Protein AF-A0A6P1M8R4-F1 (afdb_monomer)

pLDDT: mean 73.44, std 9.78, range [50.56, 86.88]

Sequence (73 aa):
MAVKDRSDRTNIKELLTSEGYVVDADSDNAIEAILECEKEVPDILLIDLDLPLLDGIRTIHYITEHKLAGLSL

Mean predicted aligned error: 7.25 Å

Radius of gyration: 11.4 Å; Cα contacts (8 Å, |Δi|>4): 95; chains: 1; bounding box: 24×29×22 Å

Organism: NCBI:txid2697030

Foldseek 3Di:
DEEDDPPCVVVVCVVCVVVVHDDPDYDPALVSVLVVLVVPQEQEYHYDCPRPPHNSVVSLVVCVVVVSYNDYD

Solvent-accessible surface area (backbone atoms only — not comparable to full-atom values): 4253 Å² total; per-residue (Å²): 50,45,36,54,65,87,82,62,42,63,61,53,52,52,50,41,44,75,74,71,46,81,76,87,43,80,24,94,46,66,68,56,41,50,54,47,22,72,77,50,64,33,64,46,37,42,61,44,69,82,44,86,98,46,65,37,66,60,47,52,49,53,34,61,77,68,61,31,42,73,37,83,104

Secondary structure (DSSP, 8-state):
-EE--TTTHHHHHHHHHHTT-----EESSHHHHHHHHHHS--SEEEE-TT-TT--HHHHHHHHHHTT--SEE-

Nearest PDB structures (foldseek):
  6ww6-assembly1_A  TM=9.297E-01  e=5.607E-04  Enterococcus faecalis
  3f6c-assembly3_B  TM=8.747E-01  e=1.809E-02  Escherichia coli K-12
  3cg4-assembly1_A  TM=8.533E-01  e=2.560E-02  Methanospirillum hungatei JF-1
  4kfc-assembly1_B  TM=9.099E-01  e=8.943E-02  Escherichia coli K-12
  3cfy-assembly1_A  TM=8.173E-01  e=1.559E-01  Vibrio parahaemolyticus RIMD 2210633

InterPro domains:
  IPR001789 Signal transduction response regulator, receiver domain [PF00072] (8-67)
  IPR001789 Signal transduction response regulator, receiver domain [PS50110] (1-73)
  IPR011006 CheY-like superfamily [SSF52172] (5-65)

Structure (mmCIF, N/CA/C/O backbone):
data_AF-A0A6P1M8R4-F1
#
_entry.id   AF-A0A6P1M8R4-F1
#
loop_
_atom_site.group_PDB
_atom_site.id
_atom_site.type_symbol
_atom_site.label_atom_id
_atom_site.label_alt_id
_atom_site.label_comp_id
_atom_site.label_asym_id
_atom_site.label_entity_id
_atom_site.label_seq_id
_atom_site.pdbx_PDB_ins_code
_atom_site.Cartn_x
_atom_site.Cartn_y
_atom_site.Cartn_z
_atom_site.occupancy
_atom_site.B_iso_or_equiv
_atom_site.auth_seq_id
_atom_site.auth_comp_id
_atom_site.auth_asym_id
_atom_site.auth_atom_id
_atom_site.pdbx_PDB_model_num
ATOM 1 N N . MET A 1 1 ? -2.741 -2.003 3.493 1.00 65.00 1 MET A N 1
ATOM 2 C CA . MET A 1 1 ? -1.292 -1.804 3.256 1.00 65.00 1 MET A CA 1
ATOM 3 C C . MET A 1 1 ? -1.090 -0.867 2.073 1.00 65.00 1 MET A C 1
ATOM 5 O O . MET A 1 1 ? -1.831 -1.005 1.103 1.00 65.00 1 MET A O 1
ATOM 9 N N . ALA A 1 2 ? -0.145 0.077 2.145 1.00 59.38 2 ALA A N 1
ATOM 10 C CA . ALA A 1 2 ? 0.114 1.045 1.073 1.00 59.38 2 ALA A CA 1
ATOM 11 C C . ALA A 1 2 ? 1.584 1.021 0.611 1.00 59.38 2 ALA A C 1
ATOM 13 O O . ALA A 1 2 ? 2.505 1.030 1.426 1.00 59.38 2 ALA A O 1
ATOM 14 N N . VAL A 1 3 ? 1.802 1.012 -0.706 1.00 58.81 3 VAL A N 1
ATOM 15 C CA . VAL A 1 3 ? 3.126 1.025 -1.348 1.00 58.81 3 VAL A CA 1
ATOM 16 C C . VAL A 1 3 ? 3.190 2.248 -2.265 1.00 58.81 3 VAL A C 1
ATOM 18 O O . VAL A 1 3 ? 2.622 2.229 -3.356 1.00 58.81 3 VAL A O 1
ATOM 21 N N . LYS A 1 4 ? 3.817 3.342 -1.811 1.00 60.91 4 LYS A N 1
ATOM 22 C CA . LYS A 1 4 ? 3.930 4.606 -2.569 1.00 60.91 4 LYS A CA 1
ATOM 23 C C . LYS A 1 4 ? 5.181 5.413 -2.183 1.00 60.91 4 LYS A C 1
ATOM 25 O O . LYS A 1 4 ? 5.699 5.250 -1.081 1.00 60.91 4 LYS A O 1
ATOM 30 N N . ASP A 1 5 ? 5.640 6.301 -3.074 1.00 55.25 5 ASP A N 1
ATOM 31 C CA . ASP A 1 5 ? 6.736 7.254 -2.830 1.00 55.25 5 ASP A CA 1
ATOM 32 C C . ASP A 1 5 ? 6.517 8.116 -1.567 1.00 55.25 5 ASP A C 1
ATOM 34 O O . ASP A 1 5 ? 5.396 8.513 -1.231 1.00 55.25 5 ASP A O 1
ATOM 38 N N . ARG A 1 6 ? 7.620 8.421 -0.868 1.00 55.66 6 ARG A N 1
ATOM 39 C CA . ARG A 1 6 ? 7.670 9.013 0.482 1.00 55.66 6 ARG A CA 1
ATOM 40 C C . ARG A 1 6 ? 6.834 10.280 0.688 1.00 55.66 6 ARG A C 1
ATOM 42 O O . ARG A 1 6 ? 6.475 10.548 1.834 1.00 55.66 6 ARG A O 1
ATOM 49 N N . SER A 1 7 ? 6.550 11.048 -0.361 1.00 56.75 7 SER A N 1
ATOM 50 C CA . SER A 1 7 ? 5.922 12.374 -0.246 1.00 56.75 7 SER A CA 1
ATOM 51 C C . SER A 1 7 ? 4.387 12.330 -0.202 1.00 56.75 7 SER A C 1
ATOM 53 O O . SER A 1 7 ? 3.775 13.144 0.483 1.00 56.75 7 SER A O 1
ATOM 55 N N . ASP A 1 8 ? 3.763 11.349 -0.861 1.00 60.62 8 ASP A N 1
ATOM 56 C CA . ASP A 1 8 ? 2.297 11.235 -0.959 1.00 60.62 8 ASP A CA 1
ATOM 57 C C . ASP A 1 8 ? 1.684 10.305 0.102 1.00 60.62 8 ASP A C 1
ATOM 59 O O . ASP A 1 8 ? 0.467 10.298 0.312 1.00 60.62 8 ASP A O 1
ATOM 63 N N . ARG A 1 9 ? 2.516 9.517 0.792 1.00 64.50 9 ARG A N 1
ATOM 64 C CA . ARG A 1 9 ? 2.063 8.510 1.765 1.00 64.50 9 ARG A CA 1
ATOM 65 C C . ARG A 1 9 ? 1.351 9.085 2.979 1.00 64.50 9 ARG A C 1
ATOM 67 O O . ARG A 1 9 ? 0.370 8.501 3.428 1.00 64.50 9 ARG A O 1
ATOM 74 N N . THR A 1 10 ? 1.832 10.204 3.519 1.00 66.62 10 THR A N 1
ATOM 75 C CA . THR A 1 10 ? 1.279 10.773 4.758 1.0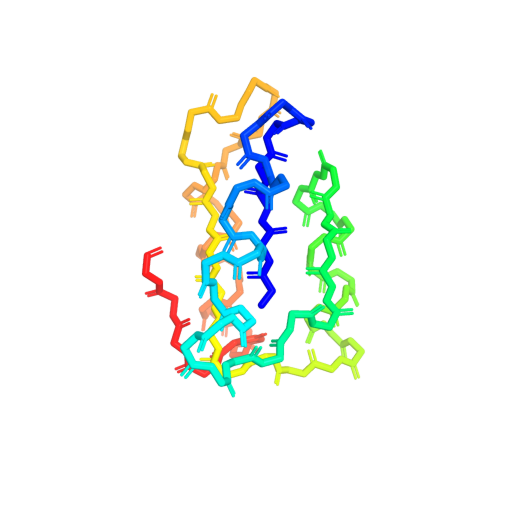0 66.62 10 THR A CA 1
ATOM 76 C C . THR A 1 10 ? -0.184 11.163 4.571 1.00 66.62 10 THR A C 1
ATOM 78 O O . THR A 1 10 ? -1.020 10.804 5.393 1.00 66.62 10 THR A O 1
ATOM 81 N N . ASN A 1 11 ? -0.518 11.774 3.431 1.00 71.50 11 ASN A N 1
ATOM 82 C CA . ASN A 1 11 ? -1.884 12.202 3.133 1.00 71.50 11 ASN A CA 1
ATOM 83 C C . ASN A 1 11 ? -2.839 11.013 2.967 1.00 71.50 11 ASN A C 1
ATOM 85 O O . ASN A 1 11 ? -3.961 11.052 3.461 1.00 71.50 11 ASN A O 1
ATOM 89 N N . ILE A 1 12 ? -2.402 9.947 2.287 1.00 72.81 12 ILE A N 1
ATOM 90 C CA . ILE A 1 12 ? -3.230 8.749 2.086 1.00 72.81 12 ILE A CA 1
ATOM 91 C C . ILE A 1 12 ? -3.450 8.029 3.415 1.00 72.81 12 ILE A C 1
ATOM 93 O O . ILE A 1 12 ? -4.568 7.616 3.712 1.00 72.81 12 ILE A O 1
ATOM 97 N N . LYS A 1 13 ? -2.405 7.910 4.237 1.00 74.94 13 LYS A N 1
ATOM 98 C CA . LYS A 1 13 ? -2.507 7.273 5.548 1.00 74.94 13 LYS A CA 1
ATOM 99 C C . LYS A 1 13 ? -3.436 8.046 6.477 1.00 74.94 13 LYS A C 1
ATOM 101 O O . LYS A 1 13 ? -4.298 7.435 7.103 1.00 74.94 13 LYS A O 1
ATOM 106 N N . GLU A 1 14 ? -3.297 9.367 6.543 1.00 77.75 14 GLU A N 1
ATOM 107 C CA . GLU A 1 14 ? -4.176 10.228 7.341 1.00 77.75 14 GLU A CA 1
ATOM 108 C C . GLU A 1 14 ? -5.628 10.148 6.865 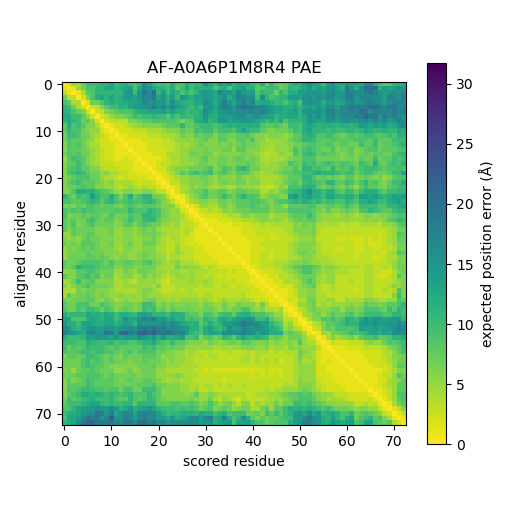1.00 77.75 14 GLU A C 1
ATOM 110 O O . GLU A 1 14 ? -6.521 9.976 7.692 1.00 77.75 14 GLU A O 1
ATOM 115 N N . LEU A 1 15 ? -5.861 10.176 5.549 1.00 80.81 15 LEU A N 1
ATOM 116 C CA . LEU A 1 15 ? -7.193 10.022 4.969 1.00 80.81 15 LEU A CA 1
ATOM 117 C C . LEU A 1 15 ? -7.811 8.668 5.338 1.00 80.81 15 LEU A C 1
ATOM 119 O O . LEU A 1 15 ? -8.897 8.624 5.908 1.00 80.81 15 LEU A O 1
ATOM 123 N N . LEU A 1 16 ? -7.110 7.563 5.078 1.00 78.69 16 LEU A N 1
ATOM 12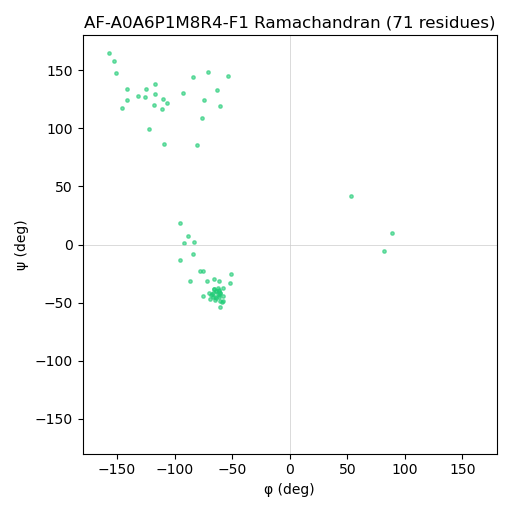4 C CA . LEU A 1 16 ? -7.605 6.215 5.374 1.00 78.69 16 LEU A CA 1
ATOM 125 C C . LEU A 1 16 ? -7.865 6.024 6.871 1.00 78.69 16 LEU A C 1
ATOM 127 O O . LEU A 1 16 ? -8.904 5.489 7.249 1.00 78.69 16 LEU A O 1
ATOM 131 N N . THR A 1 17 ? -6.969 6.528 7.721 1.00 81.44 17 THR A N 1
ATOM 132 C CA . THR A 1 17 ? -7.142 6.465 9.177 1.00 81.44 17 THR A CA 1
ATOM 133 C C . THR A 1 17 ? -8.334 7.307 9.633 1.00 81.44 17 THR A C 1
ATOM 135 O O . THR A 1 17 ? -9.079 6.880 10.512 1.00 81.44 17 THR A O 1
ATOM 138 N N . SER A 1 18 ? -8.565 8.476 9.021 1.00 82.69 18 SER A N 1
ATOM 139 C CA . SER A 1 18 ? -9.737 9.310 9.326 1.00 82.69 18 SER A CA 1
ATOM 140 C C . SER A 1 18 ? -11.062 8.660 8.926 1.00 82.69 18 SER A C 1
ATOM 142 O O . SER A 1 18 ? -12.062 8.851 9.612 1.00 82.69 18 SER A O 1
ATOM 144 N N . GLU A 1 19 ? -11.049 7.827 7.884 1.00 82.62 19 GLU A N 1
ATOM 145 C CA . GLU A 1 19 ? -12.198 7.031 7.438 1.00 82.62 19 GLU A CA 1
ATOM 146 C C . GLU A 1 19 ? -12.351 5.711 8.227 1.00 82.62 19 GLU A C 1
ATOM 148 O O . GLU A 1 19 ? -13.257 4.923 7.960 1.00 82.62 19 GLU A O 1
ATOM 153 N N . GLY A 1 20 ? -11.489 5.465 9.223 1.00 80.19 20 GLY A N 1
ATOM 154 C CA . GLY A 1 20 ? -11.564 4.309 10.121 1.00 80.19 20 GLY A CA 1
ATOM 155 C C . GLY A 1 20 ? -10.832 3.055 9.637 1.00 80.19 20 GLY A C 1
ATOM 156 O O . GLY A 1 20 ? -10.989 1.997 10.246 1.00 80.19 20 GLY A O 1
ATOM 157 N N . TYR A 1 21 ? -10.026 3.151 8.578 1.00 79.69 21 TYR A N 1
ATOM 158 C CA . TYR A 1 21 ? -9.171 2.055 8.122 1.00 79.69 21 TYR A CA 1
ATOM 159 C C . TYR A 1 21 ? -7.852 2.020 8.898 1.00 79.69 21 TYR A C 1
ATOM 161 O O . TYR A 1 21 ? -7.262 3.054 9.209 1.00 79.69 21 TYR A O 1
ATOM 169 N N . VAL A 1 22 ? -7.353 0.814 9.164 1.00 73.56 22 VAL A N 1
ATOM 170 C CA . VAL A 1 22 ? -6.034 0.601 9.767 1.00 73.56 22 VAL A CA 1
ATOM 171 C C . VAL A 1 22 ? -5.003 0.407 8.655 1.00 73.56 22 VAL A C 1
ATOM 173 O O . VAL A 1 22 ? -5.205 -0.370 7.721 1.00 73.56 22 VAL A O 1
ATOM 176 N N . VAL A 1 23 ? -3.895 1.143 8.732 1.00 74.50 23 VAL A N 1
ATOM 177 C CA . VAL A 1 23 ? -2.779 1.040 7.782 1.00 74.50 23 VAL A CA 1
ATOM 178 C C . VAL A 1 23 ? -1.598 0.378 8.496 1.00 74.50 23 VAL A C 1
ATOM 180 O O . VAL A 1 23 ? -0.747 1.073 9.054 1.00 74.50 23 VAL A O 1
ATOM 183 N N . ASP A 1 24 ? -1.582 -0.961 8.490 1.00 66.44 24 ASP A N 1
ATOM 184 C CA . ASP A 1 24 ? -0.630 -1.785 9.265 1.00 66.44 24 ASP A CA 1
ATOM 185 C C . ASP A 1 24 ? 0.775 -1.893 8.666 1.00 66.44 24 ASP A C 1
ATOM 187 O O . ASP A 1 24 ? 1.741 -2.117 9.390 1.00 66.44 24 ASP A O 1
ATOM 191 N N . ALA A 1 25 ? 0.921 -1.670 7.361 1.00 63.19 25 ALA A N 1
ATOM 192 C CA . ALA A 1 25 ? 2.220 -1.711 6.705 1.00 63.19 25 ALA A CA 1
ATOM 193 C C . ALA A 1 25 ? 2.339 -0.617 5.637 1.00 63.19 25 ALA A C 1
ATOM 195 O O . ALA A 1 25 ? 1.431 -0.400 4.821 1.00 63.19 25 ALA A O 1
ATOM 196 N N . ASP A 1 26 ? 3.481 0.067 5.688 1.00 66.31 26 ASP A N 1
ATOM 197 C CA . ASP A 1 26 ? 3.983 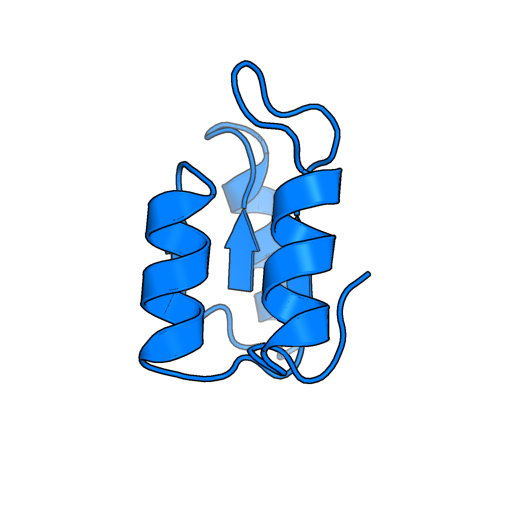0.995 4.682 1.00 66.31 26 ASP A CA 1
ATOM 198 C C . ASP A 1 26 ? 5.296 0.412 4.164 1.00 66.31 26 ASP A C 1
ATOM 200 O O . ASP A 1 26 ? 6.232 0.226 4.941 1.00 66.31 26 ASP A O 1
ATOM 204 N N . SER A 1 27 ? 5.367 0.129 2.867 1.00 68.94 27 SER A N 1
ATOM 205 C CA . SER A 1 27 ? 6.567 -0.436 2.244 1.00 68.94 27 SER A CA 1
ATOM 206 C C . SER A 1 27 ? 7.133 0.530 1.213 1.00 68.94 27 SER A C 1
ATOM 208 O O . SER A 1 27 ? 6.388 1.131 0.437 1.00 68.94 27 SER A O 1
ATOM 210 N N . ASP A 1 28 ? 8.458 0.668 1.187 1.00 67.25 28 ASP A N 1
ATOM 211 C CA . ASP A 1 28 ? 9.159 1.527 0.223 1.00 67.25 28 ASP A CA 1
ATOM 212 C C . ASP A 1 28 ? 9.395 0.799 -1.125 1.00 67.25 28 ASP A C 1
ATOM 214 O O . ASP A 1 28 ? 9.861 1.403 -2.090 1.00 67.25 28 ASP A O 1
ATOM 218 N N . ASN A 1 29 ? 9.108 -0.510 -1.213 1.00 71.12 29 ASN A N 1
ATOM 219 C CA . ASN A 1 29 ? 9.312 -1.340 -2.410 1.00 71.12 29 ASN A CA 1
ATOM 220 C C . ASN A 1 29 ? 8.417 -2.608 -2.430 1.00 71.12 29 ASN A C 1
ATOM 222 O O . ASN A 1 29 ? 7.895 -3.016 -1.394 1.00 71.12 29 ASN A O 1
ATOM 226 N N . ALA A 1 30 ? 8.281 -3.269 -3.595 1.00 71.88 30 ALA A N 1
ATOM 227 C CA . ALA A 1 30 ? 7.484 -4.504 -3.754 1.00 71.88 30 ALA A CA 1
ATOM 228 C C . ALA A 1 30 ? 7.923 -5.644 -2.844 1.00 71.88 30 ALA A C 1
ATOM 230 O O . ALA A 1 30 ? 7.095 -6.448 -2.442 1.00 71.88 30 ALA A O 1
ATOM 231 N N . ILE A 1 31 ? 9.228 -5.792 -2.615 1.00 79.19 31 ILE A N 1
ATOM 232 C CA . ILE A 1 31 ? 9.753 -6.960 -1.906 1.00 79.19 31 ILE A CA 1
ATOM 233 C C . ILE A 1 31 ? 9.313 -6.882 -0.450 1.00 79.19 31 ILE A C 1
ATOM 235 O O . ILE A 1 31 ? 8.790 -7.847 0.091 1.00 79.19 31 ILE A O 1
ATOM 239 N N . GLU A 1 32 ? 9.474 -5.711 0.157 1.00 79.50 32 GLU A N 1
ATOM 240 C CA . GLU A 1 32 ? 8.971 -5.423 1.493 1.00 79.50 32 GLU A CA 1
ATOM 241 C C . GLU A 1 32 ? 7.446 -5.560 1.550 1.00 79.50 32 GLU A C 1
ATOM 243 O O . GLU A 1 32 ? 6.937 -6.201 2.461 1.00 79.50 32 GLU A O 1
ATOM 248 N N . ALA A 1 33 ? 6.732 -5.075 0.529 1.00 79.06 33 ALA A N 1
ATOM 249 C CA . ALA A 1 33 ? 5.286 -5.235 0.433 1.00 79.06 33 ALA A CA 1
ATOM 250 C C . ALA A 1 33 ? 4.857 -6.711 0.439 1.00 79.06 33 ALA A C 1
ATOM 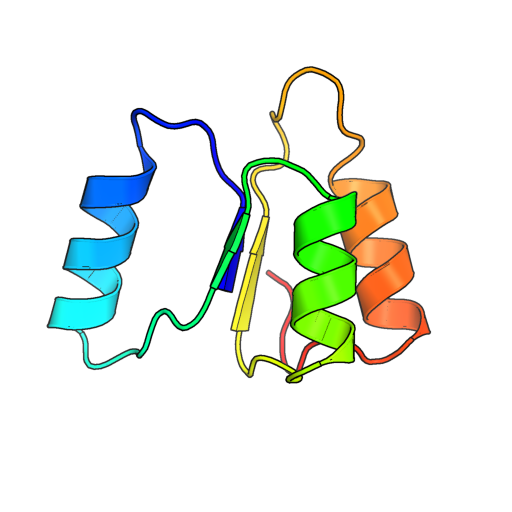252 O O . ALA A 1 33 ? 3.991 -7.111 1.210 1.00 79.06 33 ALA A O 1
ATOM 253 N N . ILE A 1 34 ? 5.495 -7.540 -0.387 1.00 81.50 34 ILE A N 1
ATOM 254 C CA . ILE A 1 34 ? 5.230 -8.979 -0.447 1.00 81.50 34 ILE A CA 1
ATOM 255 C C . ILE A 1 34 ? 5.535 -9.637 0.901 1.00 81.50 34 ILE A C 1
ATOM 257 O O . ILE A 1 34 ? 4.716 -10.409 1.388 1.00 81.50 34 ILE A O 1
ATOM 261 N N . LEU A 1 35 ? 6.673 -9.312 1.521 1.00 83.75 35 LEU A N 1
ATOM 262 C CA . LEU A 1 35 ? 7.058 -9.870 2.819 1.00 83.75 35 LEU A CA 1
ATOM 263 C C . LEU A 1 35 ? 6.061 -9.512 3.926 1.00 83.75 35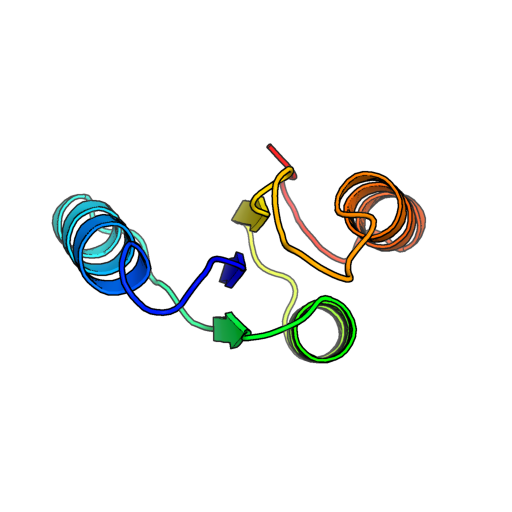 LEU A C 1
ATOM 265 O O . LEU A 1 35 ? 5.775 -10.353 4.772 1.00 83.75 35 LEU A O 1
ATOM 269 N N . GLU A 1 36 ? 5.540 -8.285 3.943 1.00 83.31 36 GLU A N 1
ATOM 270 C CA . GLU A 1 36 ? 4.505 -7.886 4.900 1.00 83.31 36 GLU A CA 1
ATOM 271 C C . GLU A 1 36 ? 3.181 -8.606 4.617 1.00 83.31 36 GLU A C 1
ATOM 273 O O . GLU A 1 36 ? 2.599 -9.172 5.538 1.00 83.31 36 GLU A O 1
ATOM 278 N N . CYS A 1 37 ? 2.767 -8.715 3.351 1.00 83.19 37 CYS A N 1
ATOM 279 C CA . CYS A 1 37 ? 1.585 -9.493 2.972 1.00 83.19 37 CYS A CA 1
ATOM 280 C C . CYS A 1 37 ? 1.696 -10.994 3.310 1.00 83.19 37 CYS A C 1
ATOM 282 O O . CYS A 1 37 ? 0.689 -11.644 3.589 1.00 83.19 37 CYS A O 1
ATOM 284 N N . GLU A 1 38 ? 2.904 -11.565 3.278 1.00 84.19 38 GLU A N 1
ATOM 285 C CA . GLU A 1 38 ? 3.163 -12.950 3.697 1.00 84.19 38 GLU A CA 1
ATOM 286 C C . GLU A 1 38 ? 3.083 -13.132 5.219 1.00 84.19 38 GLU A C 1
ATOM 288 O O . GLU A 1 38 ? 2.700 -14.207 5.686 1.00 84.19 38 GLU A O 1
ATOM 293 N N . LYS A 1 39 ? 3.438 -12.106 6.003 1.00 84.69 39 LYS A N 1
ATOM 294 C CA . LYS A 1 39 ? 3.310 -12.133 7.470 1.00 84.69 39 LYS A CA 1
ATOM 295 C C . LYS A 1 39 ? 1.862 -11.956 7.905 1.00 84.69 39 LYS A C 1
ATOM 297 O O . LYS A 1 39 ? 1.403 -12.662 8.801 1.00 84.69 39 LYS A O 1
ATOM 302 N N . GLU A 1 40 ? 1.170 -11.010 7.285 1.00 82.44 40 GLU A N 1
ATOM 303 C CA . GLU A 1 40 ? -0.197 -10.641 7.610 1.00 82.44 40 GLU A CA 1
ATOM 304 C C . GLU A 1 40 ? -0.922 -10.243 6.329 1.00 82.44 40 GLU A C 1
ATOM 306 O O . GLU A 1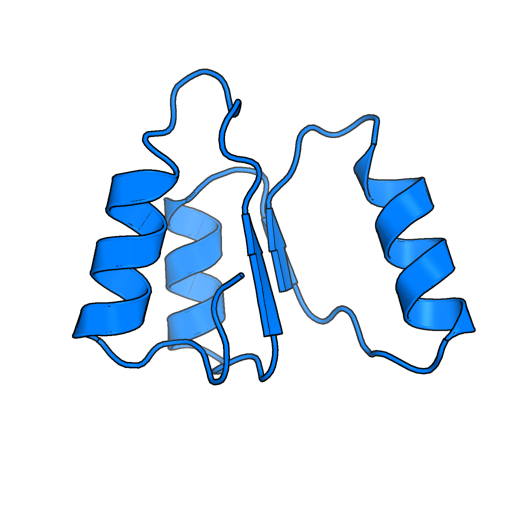 40 ? -0.538 -9.295 5.653 1.00 82.44 40 GLU A O 1
ATOM 311 N N . VAL A 1 41 ? -1.968 -10.993 5.979 1.00 82.94 41 VAL A N 1
ATOM 312 C CA . VAL A 1 41 ? -2.719 -10.780 4.739 1.00 82.94 41 VAL A CA 1
ATOM 313 C C . VAL A 1 41 ? -3.623 -9.558 4.919 1.00 82.94 41 VAL A C 1
ATOM 315 O O . VAL A 1 41 ? -4.610 -9.657 5.652 1.00 82.94 41 VAL A O 1
ATOM 318 N N . PRO A 1 42 ? -3.345 -8.413 4.266 1.00 82.50 42 PRO A N 1
ATOM 319 C CA . PRO A 1 42 ? -4.195 -7.243 4.388 1.00 82.50 42 PRO A CA 1
ATOM 320 C C . PRO A 1 42 ? -5.530 -7.453 3.670 1.00 82.50 42 PRO A C 1
ATOM 322 O O . PRO A 1 42 ? -5.595 -8.065 2.600 1.00 82.50 42 PRO A O 1
ATOM 325 N N . ASP A 1 43 ? -6.588 -6.833 4.192 1.00 79.06 43 ASP A N 1
ATOM 326 C CA . ASP A 1 43 ? -7.881 -6.779 3.503 1.00 79.06 43 ASP A CA 1
ATOM 327 C C . ASP A 1 43 ? -7.804 -5.958 2.211 1.00 79.06 43 ASP A C 1
ATOM 329 O O . ASP A 1 43 ? -8.413 -6.316 1.205 1.00 79.06 43 ASP A O 1
ATOM 333 N N . ILE A 1 44 ? -7.038 -4.860 2.230 1.00 78.69 44 ILE A N 1
ATOM 334 C CA . ILE A 1 44 ? -6.865 -3.945 1.097 1.00 78.69 44 ILE A CA 1
ATOM 335 C C . ILE A 1 44 ? -5.379 -3.660 0.876 1.00 78.69 44 ILE A C 1
ATOM 337 O O . ILE A 1 44 ? -4.660 -3.217 1.785 1.00 78.69 44 ILE A O 1
ATOM 341 N N . LEU A 1 45 ? -4.943 -3.861 -0.365 1.00 80.00 45 LEU A N 1
ATOM 342 C CA . LEU A 1 45 ? -3.622 -3.503 -0.862 1.00 80.00 45 LEU A CA 1
ATOM 343 C C . LEU A 1 45 ? -3.722 -2.333 -1.848 1.00 80.00 45 LEU A C 1
ATOM 345 O O . LEU A 1 45 ? -4.433 -2.417 -2.846 1.00 80.00 45 LEU A O 1
ATOM 349 N N . LEU A 1 46 ? -2.971 -1.267 -1.572 1.00 76.44 46 LEU A N 1
ATOM 350 C CA . LEU A 1 46 ? -2.782 -0.119 -2.457 1.00 76.44 46 LEU A CA 1
ATOM 351 C C . LEU A 1 46 ? -1.340 -0.118 -2.970 1.00 76.44 46 LEU A C 1
ATOM 353 O O . LEU A 1 46 ? -0.409 0.032 -2.179 1.00 76.44 46 LEU A O 1
ATOM 357 N N . ILE A 1 47 ? -1.160 -0.266 -4.282 1.00 76.19 47 ILE A N 1
ATOM 358 C CA . ILE A 1 47 ? 0.140 -0.185 -4.959 1.00 76.19 47 ILE A CA 1
ATOM 359 C C . ILE A 1 47 ? 0.118 0.988 -5.935 1.00 76.19 47 ILE A C 1
ATOM 361 O O . ILE A 1 47 ? -0.781 1.099 -6.763 1.00 76.19 47 ILE A O 1
ATOM 365 N N . ASP A 1 48 ? 1.126 1.852 -5.857 1.00 73.56 48 ASP A N 1
ATOM 366 C CA . ASP A 1 48 ? 1.359 2.860 -6.883 1.00 73.56 48 ASP A CA 1
ATOM 367 C C . ASP A 1 48 ? 1.948 2.201 -8.145 1.00 73.56 48 ASP A C 1
ATOM 369 O O . ASP A 1 48 ? 2.958 1.492 -8.096 1.00 73.56 48 ASP A O 1
ATOM 373 N N . LEU A 1 49 ? 1.279 2.399 -9.281 1.00 68.62 49 LEU A N 1
ATOM 374 C CA . LEU A 1 49 ? 1.675 1.833 -10.571 1.00 68.62 49 LEU A CA 1
ATOM 375 C C . LEU A 1 49 ? 2.881 2.563 -11.179 1.00 68.62 49 LEU A C 1
ATOM 377 O O . LEU A 1 49 ? 3.597 1.965 -11.979 1.00 68.62 49 LEU A O 1
ATOM 381 N N . ASP A 1 50 ? 3.122 3.814 -10.777 1.00 64.62 50 ASP A N 1
ATOM 382 C CA . ASP A 1 50 ? 4.188 4.673 -11.304 1.00 64.62 50 ASP A CA 1
ATOM 383 C C . ASP A 1 50 ? 5.470 4.637 -10.444 1.00 64.62 50 ASP A C 1
ATOM 385 O O . ASP A 1 50 ? 6.330 5.517 -10.549 1.00 64.62 50 ASP A O 1
ATOM 389 N N . LEU A 1 51 ? 5.646 3.612 -9.599 1.00 61.06 51 LEU A N 1
ATOM 390 C CA . LEU A 1 51 ? 6.854 3.462 -8.783 1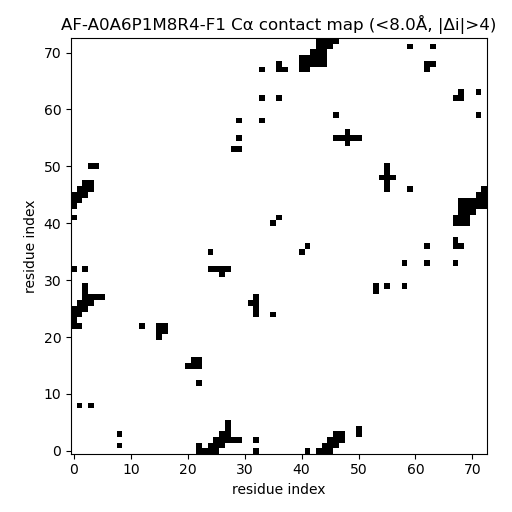.00 61.06 51 LEU A CA 1
ATOM 391 C C . LEU A 1 51 ? 8.117 3.340 -9.662 1.00 61.06 51 LEU A C 1
ATOM 393 O O . LEU A 1 51 ? 8.261 2.375 -10.423 1.00 61.06 51 LEU A O 1
ATOM 397 N N . PRO A 1 52 ? 9.096 4.258 -9.540 1.00 50.56 52 PRO A N 1
ATOM 398 C CA . PRO A 1 52 ? 10.367 4.104 -10.229 1.00 50.56 52 PRO A CA 1
ATOM 399 C C . PRO A 1 52 ? 11.068 2.847 -9.700 1.00 50.56 52 PRO A C 1
ATOM 401 O O . PRO A 1 52 ? 11.176 2.660 -8.493 1.00 50.56 52 PRO A O 1
ATOM 404 N N . LEU A 1 53 ? 11.575 2.012 -10.616 1.00 53.69 53 LEU A N 1
ATOM 405 C CA . LEU A 1 53 ? 12.283 0.738 -10.370 1.00 53.69 53 LEU A CA 1
ATOM 406 C C . LEU A 1 53 ? 11.403 -0.495 -10.110 1.00 53.69 53 LEU A C 1
ATOM 408 O O . LEU A 1 53 ? 11.950 -1.597 -10.037 1.00 53.69 53 LEU A O 1
ATOM 412 N N . LEU A 1 54 ? 10.079 -0.353 -10.011 1.00 61.38 54 LEU A N 1
ATOM 413 C CA . LEU A 1 54 ? 9.195 -1.448 -9.625 1.00 61.38 54 LEU A CA 1
ATOM 414 C C . LEU A 1 54 ? 8.085 -1.678 -10.648 1.00 61.38 54 LEU A C 1
ATOM 416 O O . LEU A 1 54 ? 7.326 -0.778 -10.978 1.00 61.38 54 LEU A O 1
ATOM 420 N N . ASP A 1 55 ? 7.949 -2.914 -11.120 1.00 71.50 55 ASP A N 1
ATOM 421 C CA . ASP A 1 55 ? 6.811 -3.310 -11.946 1.00 71.50 55 ASP A CA 1
ATOM 422 C C . ASP A 1 55 ? 5.619 -3.590 -11.010 1.00 71.50 55 ASP A C 1
ATOM 424 O O . ASP A 1 55 ? 5.419 -4.714 -10.532 1.00 71.50 55 ASP A O 1
ATOM 428 N N . GLY A 1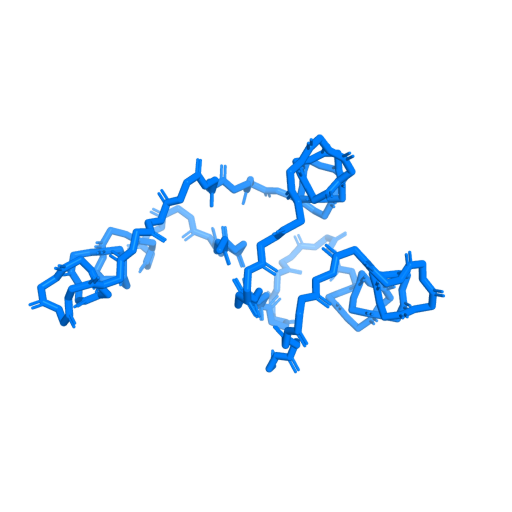 56 ? 4.870 -2.536 -10.661 1.00 70.69 56 GLY A N 1
ATOM 429 C CA . GLY A 1 56 ? 3.697 -2.618 -9.779 1.00 70.69 56 GLY A CA 1
ATOM 430 C C . GLY A 1 56 ? 2.694 -3.679 -10.245 1.00 70.69 56 GLY A C 1
ATOM 431 O O . GLY A 1 56 ? 2.136 -4.410 -9.429 1.00 70.69 56 GLY A O 1
ATOM 432 N N . ILE A 1 57 ? 2.581 -3.879 -11.563 1.00 76.44 57 ILE A N 1
ATOM 433 C CA . ILE A 1 57 ? 1.743 -4.918 -12.173 1.00 76.44 57 ILE A CA 1
ATOM 434 C C . ILE A 1 57 ? 2.239 -6.322 -11.811 1.00 76.44 57 ILE A C 1
ATOM 436 O O . ILE A 1 57 ? 1.435 -7.175 -11.434 1.00 76.44 57 ILE A O 1
ATOM 440 N N . ARG A 1 58 ? 3.551 -6.591 -11.878 1.00 80.06 58 ARG A N 1
ATOM 441 C CA . ARG A 1 58 ? 4.100 -7.895 -11.451 1.00 80.06 58 ARG A CA 1
ATOM 442 C C . ARG A 1 58 ? 3.857 -8.163 -9.975 1.00 80.06 58 ARG A C 1
ATOM 444 O O . ARG A 1 58 ? 3.590 -9.302 -9.606 1.00 80.06 58 ARG A O 1
ATOM 451 N N . THR A 1 59 ? 3.943 -7.126 -9.151 1.00 80.00 59 THR A N 1
ATOM 452 C CA . THR A 1 59 ? 3.707 -7.230 -7.706 1.00 80.00 59 THR A CA 1
ATOM 453 C C . THR A 1 59 ? 2.253 -7.607 -7.428 1.00 80.00 59 THR A C 1
ATOM 455 O O . THR A 1 59 ? 1.997 -8.574 -6.716 1.00 80.00 59 THR A O 1
ATOM 458 N N . ILE A 1 60 ? 1.306 -6.921 -8.078 1.00 81.88 60 ILE A N 1
ATOM 459 C CA . ILE A 1 60 ? -0.126 -7.251 -8.023 1.00 81.88 60 ILE A CA 1
ATOM 460 C C . ILE A 1 60 ? -0.370 -8.688 -8.495 1.00 81.88 60 ILE A C 1
ATOM 462 O O . ILE A 1 60 ? -1.113 -9.432 -7.853 1.00 81.88 60 ILE A O 1
ATOM 466 N N . HIS A 1 61 ? 0.272 -9.101 -9.592 1.00 83.50 61 HIS A N 1
ATOM 467 C CA . HIS A 1 61 ? 0.135 -10.457 -10.120 1.00 83.50 61 HIS A CA 1
ATOM 468 C C . HIS A 1 61 ? 0.596 -11.508 -9.107 1.00 83.50 61 HIS A C 1
ATOM 470 O O . HIS A 1 61 ? -0.155 -12.435 -8.813 1.00 83.50 61 HIS A O 1
ATOM 476 N N . TYR A 1 62 ? 1.782 -11.321 -8.519 1.00 85.50 62 TYR A N 1
ATOM 477 C CA . TYR A 1 62 ? 2.328 -12.222 -7.507 1.00 85.50 62 TYR A CA 1
ATOM 478 C C . TYR A 1 62 ? 1.400 -12.335 -6.291 1.00 85.50 62 TYR A C 1
ATOM 480 O O . TYR A 1 62 ? 1.053 -13.442 -5.883 1.00 85.50 62 TYR A O 1
ATOM 488 N N . ILE A 1 63 ? 0.947 -11.202 -5.746 1.00 84.75 63 ILE A N 1
ATOM 489 C CA . ILE A 1 63 ? 0.078 -11.161 -4.560 1.00 84.75 63 ILE A CA 1
ATOM 490 C C . ILE A 1 63 ? -1.277 -11.814 -4.856 1.00 84.75 63 ILE A C 1
ATOM 492 O O . ILE A 1 63 ? -1.779 -12.581 -4.035 1.00 84.75 63 ILE A O 1
ATOM 496 N N . THR A 1 64 ? -1.844 -11.585 -6.042 1.00 84.00 64 THR A N 1
ATOM 497 C CA . THR A 1 64 ? -3.118 -12.197 -6.451 1.00 84.00 64 THR A CA 1
ATOM 498 C C . THR A 1 64 ? -2.987 -13.710 -6.627 1.00 84.00 64 THR A C 1
ATOM 500 O O . THR A 1 64 ? -3.827 -14.462 -6.133 1.00 84.00 64 THR A O 1
ATOM 503 N N . GLU A 1 65 ? -1.927 -14.170 -7.297 1.00 86.88 65 GLU A N 1
ATOM 504 C CA . GLU A 1 65 ? -1.661 -15.596 -7.522 1.00 86.88 65 GLU A CA 1
ATOM 505 C C . GLU A 1 65 ? -1.477 -16.351 -6.197 1.00 86.88 65 GLU A C 1
ATOM 507 O O . GLU A 1 65 ? -2.013 -17.447 -6.020 1.00 86.88 65 GLU A O 1
ATOM 512 N N . HIS A 1 66 ? -0.796 -15.725 -5.235 1.00 86.75 66 HIS A N 1
ATOM 513 C CA . HIS A 1 66 ? -0.498 -16.309 -3.926 1.00 86.75 66 HIS A CA 1
ATOM 514 C C . HIS A 1 66 ? -1.558 -15.990 -2.856 1.00 86.75 66 HIS A C 1
ATOM 516 O O . HIS A 1 66 ? -1.428 -16.443 -1.721 1.00 86.75 66 HIS A O 1
ATOM 522 N N . LYS A 1 67 ? -2.631 -15.262 -3.209 1.00 84.38 67 LYS A N 1
ATOM 523 C CA . LYS A 1 67 ? -3.715 -14.831 -2.301 1.00 84.38 67 LYS A CA 1
ATOM 524 C C . LYS A 1 67 ? -3.210 -14.096 -1.057 1.00 84.38 67 LYS A C 1
ATOM 526 O O . LYS A 1 67 ? -3.708 -14.300 0.047 1.00 84.38 67 LYS A O 1
ATOM 531 N N . LEU A 1 68 ? -2.227 -13.229 -1.263 1.00 82.88 68 LEU A N 1
ATOM 532 C CA . LEU A 1 68 ? -1.568 -12.462 -0.211 1.00 82.88 68 LEU A CA 1
ATOM 533 C C . LEU A 1 68 ? -2.278 -11.132 0.091 1.00 82.88 68 LEU A C 1
ATOM 535 O O . LEU A 1 68 ? -1.763 -10.332 0.854 1.00 82.88 68 LEU A O 1
ATOM 539 N N . ALA A 1 69 ? -3.454 -10.877 -0.487 1.00 80.25 69 ALA A N 1
ATOM 540 C CA . ALA A 1 69 ? -4.325 -9.758 -0.127 1.00 80.25 69 ALA A CA 1
ATOM 541 C C . ALA A 1 69 ? -5.795 -10.124 -0.385 1.00 80.25 69 ALA A C 1
ATOM 543 O O . ALA A 1 69 ? -6.095 -10.873 -1.320 1.00 80.25 69 ALA A O 1
ATOM 544 N N . GLY A 1 70 ? -6.706 -9.586 0.429 1.00 66.69 70 GLY A N 1
ATOM 545 C CA . GLY A 1 70 ? -8.151 -9.777 0.274 1.00 66.69 70 GLY A CA 1
ATOM 546 C C . GLY A 1 70 ? -8.721 -9.061 -0.955 1.00 66.69 70 GLY A C 1
ATOM 547 O O . GLY A 1 70 ? -9.525 -9.630 -1.695 1.00 66.69 70 GLY A O 1
ATOM 548 N N . LEU A 1 71 ? -8.265 -7.832 -1.201 1.00 60.88 71 LEU A N 1
ATOM 549 C CA . LEU A 1 71 ? -8.626 -7.006 -2.347 1.00 60.88 71 LEU A CA 1
ATOM 550 C C . LEU A 1 71 ? -7.385 -6.243 -2.840 1.00 60.88 71 LEU A C 1
ATOM 552 O O . LEU A 1 71 ? -6.755 -5.511 -2.075 1.00 60.88 71 LEU A O 1
ATOM 556 N N . SER A 1 72 ? -7.046 -6.403 -4.120 1.00 59.34 72 SER A N 1
ATOM 557 C CA . SER A 1 72 ? -6.024 -5.597 -4.800 1.00 59.34 72 SER A CA 1
ATOM 558 C C . SER A 1 72 ? -6.732 -4.627 -5.743 1.00 59.34 72 SER A C 1
ATOM 560 O O . SER A 1 72 ? -7.499 -5.079 -6.597 1.00 59.34 72 SER A O 1
ATOM 562 N N . LEU A 1 73 ? -6.506 -3.323 -5.563 1.00 54.66 73 LEU A N 1
ATOM 563 C CA . LEU A 1 73 ? -7.038 -2.244 -6.410 1.00 54.66 73 LEU A CA 1
ATOM 564 C C . LEU A 1 73 ? -5.938 -1.629 -7.276 1.00 54.66 73 LEU A C 1
ATOM 566 O O . LEU A 1 73 ? -4.787 -1.561 -6.789 1.00 54.66 73 LEU A O 1
#